Protein AF-A0A951GC32-F1 (afdb_monomer_lite)

Structure (mmCIF, N/CA/C/O backbone):
data_AF-A0A951GC32-F1
#
_entry.id   AF-A0A951GC32-F1
#
loop_
_atom_site.group_PDB
_atom_site.id
_atom_site.type_symbol
_atom_site.label_atom_id
_atom_site.label_alt_id
_atom_site.label_comp_id
_atom_site.label_asym_id
_atom_site.label_entity_id
_atom_site.label_seq_id
_atom_site.pdbx_PDB_ins_code
_atom_site.Cartn_x
_atom_site.Cartn_y
_atom_site.Cartn_z
_atom_site.occupancy
_atom_site.B_iso_or_equiv
_atom_site.auth_seq_id
_atom_site.auth_comp_id
_atom_site.auth_asym_id
_atom_site.auth_atom_id
_atom_site.pdbx_PDB_model_num
ATOM 1 N N . MET A 1 1 ? 19.232 4.388 -4.695 1.00 62.62 1 MET A N 1
ATOM 2 C CA . MET A 1 1 ? 18.548 4.710 -3.421 1.00 62.62 1 MET A CA 1
ATOM 3 C C . MET A 1 1 ? 17.286 5.496 -3.722 1.00 62.62 1 MET A C 1
ATOM 5 O O . MET A 1 1 ? 17.368 6.461 -4.470 1.00 62.62 1 MET A O 1
ATOM 9 N N . ALA A 1 2 ? 16.150 5.119 -3.139 1.00 83.81 2 ALA A N 1
ATOM 10 C CA . ALA A 1 2 ? 15.000 6.018 -3.070 1.00 83.81 2 ALA A CA 1
ATOM 11 C C . ALA A 1 2 ? 15.136 6.874 -1.803 1.00 83.81 2 ALA A C 1
ATOM 13 O O . ALA A 1 2 ? 15.403 6.332 -0.727 1.00 83.81 2 ALA A O 1
ATOM 14 N N . THR A 1 3 ? 14.990 8.194 -1.921 1.00 93.19 3 THR A N 1
ATOM 15 C CA . THR A 1 3 ? 15.021 9.094 -0.759 1.00 93.19 3 THR A CA 1
ATOM 16 C C . THR A 1 3 ? 13.822 8.826 0.150 1.00 93.19 3 THR A C 1
ATOM 18 O O . THR A 1 3 ? 12.792 8.322 -0.302 1.00 93.19 3 THR A O 1
ATOM 21 N N 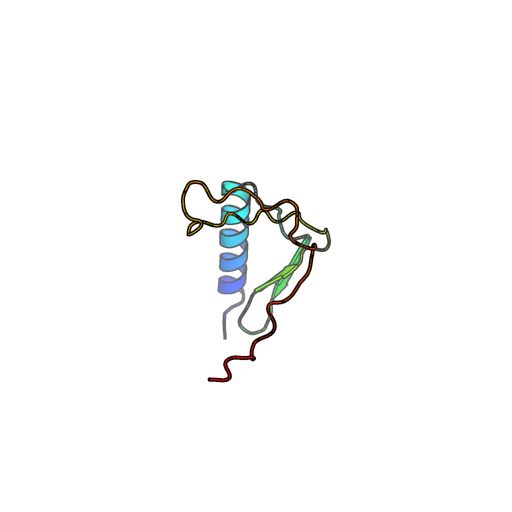. LEU A 1 4 ? 13.932 9.175 1.436 1.00 92.12 4 LEU A N 1
ATOM 22 C CA . LEU A 1 4 ? 12.812 9.043 2.373 1.00 92.12 4 LEU A CA 1
ATOM 23 C C . LEU A 1 4 ? 11.591 9.847 1.900 1.00 92.12 4 LEU A C 1
ATOM 25 O O . LEU A 1 4 ? 10.486 9.320 1.893 1.00 92.12 4 LEU A O 1
ATOM 29 N N . ALA A 1 5 ? 11.807 11.072 1.411 1.00 95.25 5 ALA A N 1
ATOM 30 C CA . ALA A 1 5 ? 10.749 11.908 0.846 1.00 95.25 5 ALA A CA 1
ATOM 31 C C . ALA A 1 5 ? 9.992 11.201 -0.291 1.00 95.25 5 ALA A C 1
ATOM 33 O O . ALA A 1 5 ? 8.766 11.168 -0.281 1.00 95.25 5 ALA A O 1
ATOM 34 N N . LYS A 1 6 ? 10.714 10.547 -1.214 1.00 96.25 6 LYS A N 1
ATOM 35 C CA . LYS A 1 6 ? 10.102 9.802 -2.322 1.00 96.25 6 LYS A CA 1
ATOM 36 C C . LYS A 1 6 ? 9.280 8.603 -1.840 1.00 96.25 6 LYS A C 1
ATOM 38 O O . LYS A 1 6 ? 8.259 8.278 -2.437 1.00 96.25 6 LYS A O 1
ATOM 43 N N . LYS A 1 7 ? 9.699 7.949 -0.753 1.00 96.38 7 LYS A N 1
ATOM 44 C CA . LYS A 1 7 ? 8.936 6.853 -0.137 1.00 96.38 7 LYS A CA 1
AT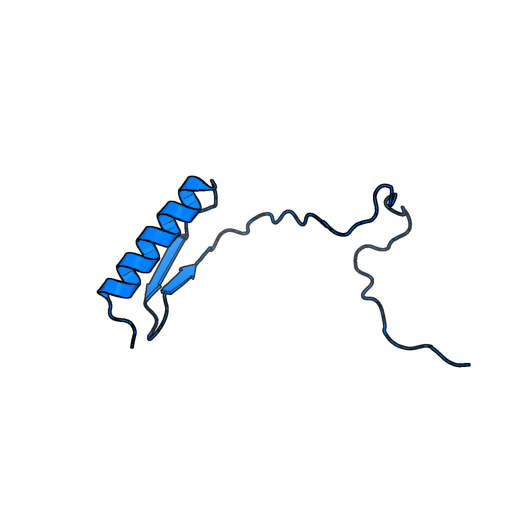OM 45 C C . LYS A 1 7 ? 7.658 7.364 0.539 1.00 96.38 7 LYS A C 1
ATOM 47 O O . LYS A 1 7 ? 6.618 6.748 0.356 1.00 96.38 7 LYS A O 1
ATOM 52 N N . ILE A 1 8 ? 7.718 8.504 1.236 1.00 96.81 8 ILE A N 1
ATOM 53 C CA . ILE A 1 8 ? 6.543 9.140 1.862 1.00 96.81 8 ILE A CA 1
ATOM 54 C C . ILE A 1 8 ? 5.526 9.556 0.794 1.00 96.81 8 ILE A C 1
ATOM 56 O O . ILE A 1 8 ? 4.334 9.309 0.941 1.00 96.81 8 ILE A O 1
ATOM 60 N N . GLU A 1 9 ? 5.990 10.171 -0.294 1.00 97.56 9 GLU A N 1
ATOM 61 C CA . GLU A 1 9 ? 5.133 10.535 -1.427 1.00 97.56 9 GLU A CA 1
ATOM 62 C C . GLU A 1 9 ? 4.476 9.296 -2.052 1.00 97.56 9 GLU A C 1
ATOM 64 O O . GLU A 1 9 ? 3.275 9.296 -2.318 1.00 97.56 9 GLU A O 1
ATOM 69 N N . SER A 1 10 ? 5.246 8.216 -2.214 1.00 97.06 10 SER A N 1
ATOM 70 C CA . SER A 1 10 ? 4.728 6.942 -2.724 1.00 97.06 10 SER A CA 1
ATOM 71 C C . SER A 1 10 ? 3.671 6.338 -1.796 1.00 97.06 10 SER A C 1
ATOM 73 O O . SER A 1 10 ? 2.668 5.825 -2.285 1.00 97.06 10 SER A O 1
ATOM 75 N N . GLU A 1 11 ? 3.859 6.413 -0.472 1.00 97.44 11 GLU A N 1
ATOM 76 C CA . GLU A 1 11 ? 2.853 5.958 0.496 1.00 97.44 11 GLU A CA 1
ATOM 77 C C . GLU A 1 11 ? 1.566 6.776 0.372 1.00 97.44 11 GLU A C 1
ATOM 79 O O . GLU A 1 11 ? 0.495 6.188 0.255 1.00 97.44 11 GLU A O 1
ATOM 84 N N . LYS A 1 12 ? 1.657 8.113 0.355 1.00 97.88 12 LYS A N 1
ATOM 85 C CA . LYS A 1 12 ? 0.478 8.988 0.245 1.00 97.88 12 LYS A CA 1
ATOM 86 C C . LYS A 1 12 ? -0.338 8.680 -1.003 1.00 97.88 12 LYS A C 1
ATOM 88 O O . LYS A 1 12 ? -1.525 8.396 -0.894 1.00 97.88 12 LYS A O 1
ATOM 93 N N . ARG A 1 13 ? 0.328 8.633 -2.159 1.00 97.81 13 ARG A N 1
ATOM 94 C CA . ARG A 1 13 ? -0.321 8.337 -3.439 1.00 97.81 13 ARG A CA 1
ATOM 95 C C . ARG A 1 13 ? -0.973 6.954 -3.451 1.00 97.81 13 ARG A C 1
ATOM 97 O O . ARG A 1 13 ? -2.042 6.787 -4.024 1.00 97.81 13 ARG A O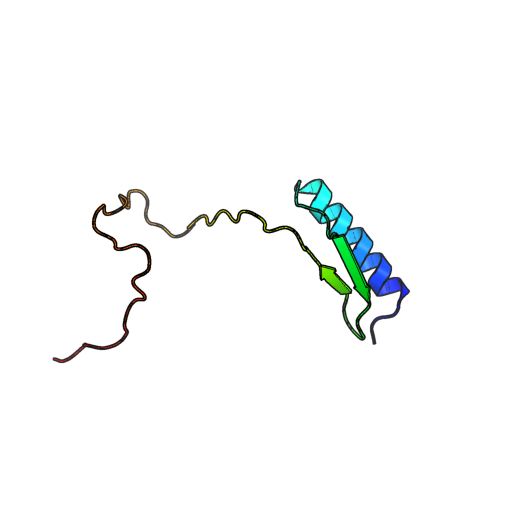 1
ATOM 104 N N . MET A 1 14 ? -0.340 5.961 -2.824 1.00 96.81 14 MET A N 1
ATOM 105 C CA . MET A 1 14 ? -0.931 4.629 -2.700 1.00 96.81 14 MET A CA 1
ATOM 106 C C . MET A 1 14 ? -2.163 4.640 -1.789 1.00 96.81 14 MET A C 1
ATOM 108 O O . MET A 1 14 ? -3.165 4.023 -2.123 1.00 96.81 14 MET A O 1
ATOM 112 N N . ARG A 1 15 ? -2.119 5.348 -0.654 1.00 96.94 15 ARG A N 1
ATOM 113 C CA . ARG A 1 15 ? -3.270 5.449 0.257 1.00 96.94 15 ARG A CA 1
ATOM 114 C C . ARG A 1 15 ? -4.462 6.146 -0.387 1.00 96.94 15 ARG A C 1
ATOM 116 O O . ARG A 1 15 ? -5.575 5.667 -0.205 1.00 96.94 15 ARG A O 1
ATOM 123 N N . GLU A 1 16 ? -4.218 7.220 -1.136 1.00 97.88 16 GLU A N 1
ATOM 124 C CA . GLU A 1 16 ? -5.238 7.923 -1.927 1.00 97.88 16 GLU A CA 1
ATOM 125 C C . GLU A 1 16 ? -5.866 6.981 -2.960 1.00 97.88 16 GLU A C 1
ATOM 127 O O . GLU A 1 16 ? -7.079 6.823 -2.979 1.00 97.88 16 GLU A O 1
ATOM 132 N N . PHE A 1 17 ? -5.046 6.259 -3.733 1.00 96.81 17 PHE A N 1
ATOM 133 C CA . PHE A 1 17 ? -5.531 5.264 -4.694 1.00 96.81 17 PHE A CA 1
ATOM 134 C C . PHE A 1 17 ? -6.404 4.185 -4.034 1.00 96.81 17 PHE A C 1
ATOM 136 O O . PHE A 1 17 ? -7.462 3.831 -4.548 1.00 96.81 17 PHE A O 1
ATOM 143 N N . LEU A 1 18 ? -5.978 3.652 -2.885 1.00 94.88 18 LEU A N 1
ATOM 144 C CA . LEU A 1 18 ? -6.763 2.653 -2.159 1.00 94.88 18 LEU A CA 1
ATOM 145 C C . LEU A 1 18 ? -8.111 3.226 -1.700 1.00 94.88 18 LEU A C 1
ATOM 147 O O . LEU A 1 18 ? -9.122 2.543 -1.822 1.00 94.88 18 LEU A O 1
ATOM 151 N N . ASP A 1 19 ? -8.137 4.470 -1.221 1.00 95.31 19 ASP A N 1
ATOM 152 C CA . ASP A 1 19 ? -9.361 5.140 -0.769 1.00 95.31 19 ASP A CA 1
ATOM 153 C C . ASP A 1 19 ? -10.336 5.404 -1.929 1.00 95.31 19 ASP A C 1
ATOM 155 O O . ASP A 1 19 ? -11.509 5.038 -1.848 1.00 95.31 19 ASP A O 1
ATOM 159 N N . GLU A 1 20 ? -9.837 5.926 -3.054 1.00 97.69 20 GLU A N 1
ATOM 160 C CA . GLU A 1 20 ? -10.625 6.198 -4.267 1.00 97.69 20 GLU A CA 1
ATOM 161 C C . GLU A 1 20 ? -11.309 4.944 -4.829 1.00 97.69 20 GLU A C 1
ATOM 163 O O . GLU A 1 20 ? -12.407 5.018 -5.385 1.00 97.69 20 GLU A O 1
ATOM 168 N N . HIS A 1 21 ? -10.679 3.781 -4.662 1.00 93.81 21 HIS A N 1
ATOM 169 C CA . HIS A 1 21 ? -11.197 2.498 -5.128 1.00 93.81 21 HIS A CA 1
ATOM 170 C C . HIS A 1 21 ? -11.905 1.682 -4.035 1.00 93.81 21 HIS A C 1
ATOM 172 O O . HIS A 1 21 ? -12.288 0.537 -4.285 1.00 93.81 21 HIS A O 1
ATOM 178 N N . GLY A 1 22 ? -12.092 2.241 -2.833 1.00 90.75 22 GLY A N 1
ATOM 179 C CA . GLY A 1 22 ? -12.735 1.551 -1.710 1.00 90.75 22 GLY A CA 1
ATOM 180 C C . GLY A 1 22 ? -11.976 0.304 -1.242 1.00 90.75 22 GLY A C 1
ATOM 181 O O . GLY A 1 22 ? -12.571 -0.620 -0.682 1.00 90.75 22 GLY A O 1
ATOM 182 N N . LEU A 1 23 ? -10.670 0.248 -1.502 1.00 90.38 23 LEU A N 1
ATOM 183 C CA . LEU A 1 23 ? -9.800 -0.848 -1.109 1.00 90.38 23 LEU A CA 1
ATOM 184 C C . LEU A 1 23 ? -9.338 -0.677 0.348 1.00 90.38 23 LEU A C 1
ATOM 186 O O . LEU A 1 23 ? -9.198 0.443 0.846 1.00 90.38 23 LEU A O 1
ATOM 190 N N . PRO A 1 24 ? -9.062 -1.784 1.058 1.00 91.06 24 PRO A N 1
ATOM 191 C CA . PRO A 1 24 ? -8.557 -1.716 2.421 1.00 91.06 24 PRO A CA 1
ATOM 192 C C . PRO A 1 24 ? -7.249 -0.926 2.516 1.00 91.06 24 PRO A C 1
ATOM 194 O O . PRO A 1 24 ? -6.364 -1.068 1.677 1.00 91.06 24 PRO A O 1
ATOM 197 N N . GLN A 1 25 ? -7.098 -0.159 3.595 1.00 94.25 25 GLN A N 1
ATOM 198 C CA . GLN A 1 25 ? -5.837 0.494 3.942 1.00 94.25 25 GLN A CA 1
ATOM 199 C C . GLN A 1 25 ? -4.869 -0.507 4.601 1.00 94.25 25 GLN A C 1
ATOM 201 O O . GLN A 1 25 ? -5.322 -1.437 5.275 1.00 94.25 25 GLN A O 1
ATOM 206 N N . PRO A 1 26 ? -3.545 -0.329 4.437 1.00 93.56 26 PRO A N 1
ATOM 207 C CA . PRO A 1 26 ? -2.553 -1.145 5.130 1.00 93.56 26 PRO A CA 1
ATOM 208 C C . PRO A 1 26 ? -2.541 -0.835 6.629 1.00 93.56 26 PRO A C 1
ATOM 210 O O . PRO A 1 26 ? -2.650 0.331 7.026 1.00 93.56 26 PRO A O 1
ATOM 213 N N . ASP A 1 27 ? -2.327 -1.864 7.447 1.00 93.44 27 ASP A N 1
ATOM 214 C CA . ASP A 1 27 ? -2.227 -1.749 8.907 1.00 93.44 27 ASP A CA 1
ATOM 215 C C . ASP A 1 27 ? -0.950 -1.003 9.317 1.00 93.44 27 ASP A C 1
ATOM 217 O O . ASP A 1 27 ? -0.944 -0.209 10.257 1.00 93.44 27 ASP A O 1
ATOM 221 N N . PHE A 1 28 ? 0.143 -1.234 8.586 1.00 94.12 28 PHE A N 1
ATOM 222 C CA . PHE A 1 28 ? 1.397 -0.508 8.748 1.00 94.12 28 PHE A CA 1
ATOM 223 C C . PHE A 1 28 ? 2.223 -0.518 7.458 1.00 94.12 28 PHE A C 1
ATOM 225 O O . PHE A 1 28 ? 2.024 -1.343 6.561 1.00 94.12 28 PHE A O 1
ATOM 232 N N . VAL A 1 29 ? 3.160 0.428 7.371 1.00 95.25 29 VAL A N 1
ATOM 233 C CA . VAL A 1 29 ? 4.040 0.612 6.214 1.00 95.25 29 VAL A CA 1
ATOM 234 C C . VAL A 1 29 ? 5.492 0.587 6.664 1.00 95.25 29 VAL A C 1
ATOM 236 O O . VAL A 1 29 ? 5.883 1.307 7.581 1.00 95.25 29 VAL A O 1
ATOM 239 N N . GLU A 1 30 ? 6.304 -0.231 6.001 1.00 96.81 30 GLU A N 1
ATOM 240 C CA . GLU A 1 30 ? 7.745 -0.303 6.237 1.00 96.81 30 GLU A CA 1
ATOM 241 C C . GLU A 1 30 ? 8.521 0.372 5.099 1.00 96.81 30 GLU A C 1
ATOM 243 O O . GLU A 1 30 ? 8.258 0.152 3.915 1.00 96.81 30 GLU A O 1
ATOM 248 N N . TYR A 1 31 ? 9.531 1.161 5.462 1.00 95.94 31 TYR A N 1
ATOM 249 C CA . TYR A 1 31 ? 10.387 1.899 4.536 1.00 95.94 31 TYR A CA 1
ATOM 250 C C . TYR A 1 31 ? 11.676 1.121 4.236 1.00 95.94 31 TYR A C 1
ATOM 252 O O . TYR A 1 31 ? 12.731 1.374 4.819 1.00 95.94 31 TYR A O 1
ATOM 260 N N . GLY A 1 32 ? 11.603 0.188 3.286 1.00 92.06 32 GLY A N 1
ATOM 261 C CA . GLY A 1 32 ? 12.752 -0.593 2.817 1.00 92.06 32 GLY A CA 1
ATOM 262 C C . GLY A 1 32 ? 13.795 0.245 2.066 1.00 92.06 32 GLY A C 1
ATOM 263 O O . GLY A 1 32 ? 13.596 1.425 1.790 1.00 92.06 32 GLY A O 1
ATOM 264 N N . PHE A 1 33 ? 14.937 -0.343 1.693 1.00 91.31 33 PHE A N 1
ATOM 265 C CA . PHE A 1 33 ? 16.058 0.394 1.080 1.00 91.31 33 PHE A CA 1
ATOM 266 C C . PHE A 1 33 ? 15.673 1.116 -0.230 1.00 91.31 33 PHE A C 1
ATOM 268 O O . PHE A 1 33 ? 16.006 2.290 -0.429 1.00 91.31 33 PHE A O 1
ATOM 275 N N . THR A 1 34 ? 14.899 0.450 -1.088 1.00 94.19 34 THR A N 1
ATOM 276 C CA . THR A 1 34 ? 14.456 0.944 -2.406 1.00 94.19 34 THR A CA 1
ATOM 277 C C . THR A 1 34 ? 12.940 0.899 -2.600 1.00 94.19 34 THR A C 1
ATOM 279 O O . THR A 1 34 ? 12.469 1.176 -3.698 1.00 94.19 34 THR A O 1
ATOM 282 N N . CYS A 1 35 ? 12.172 0.583 -1.555 1.00 93.69 35 CYS A N 1
ATOM 283 C CA . CYS A 1 35 ? 10.732 0.355 -1.640 1.00 93.69 35 CYS A CA 1
ATOM 284 C C . CYS A 1 35 ? 9.992 0.814 -0.377 1.00 93.69 35 CYS A C 1
ATOM 286 O O . CYS A 1 35 ? 10.610 1.135 0.641 1.00 93.69 35 CYS A O 1
ATOM 288 N N . ILE A 1 36 ? 8.663 0.814 -0.467 1.00 96.00 36 ILE A N 1
ATOM 289 C CA . ILE A 1 36 ? 7.750 0.748 0.675 1.00 96.00 36 ILE A CA 1
ATOM 290 C C . ILE A 1 36 ? 7.083 -0.630 0.671 1.00 96.00 36 ILE A C 1
ATOM 292 O O . ILE A 1 36 ? 6.851 -1.192 -0.402 1.00 96.00 36 ILE A O 1
ATOM 296 N N . ARG A 1 37 ? 6.796 -1.188 1.846 1.00 96.19 37 ARG A N 1
ATOM 297 C CA . ARG A 1 37 ? 6.032 -2.435 2.003 1.00 96.19 37 ARG A CA 1
ATOM 298 C C . ARG A 1 37 ? 4.763 -2.128 2.776 1.00 96.19 37 ARG A C 1
ATOM 300 O O . ARG A 1 37 ? 4.838 -1.549 3.854 1.00 96.19 37 ARG A O 1
ATOM 307 N N . LEU A 1 38 ? 3.625 -2.496 2.206 1.00 94.69 38 LEU A N 1
ATOM 308 C CA . LEU A 1 38 ? 2.295 -2.267 2.762 1.00 94.69 38 LEU A CA 1
ATOM 309 C C . LEU A 1 38 ? 1.836 -3.596 3.366 1.00 94.69 38 LEU A C 1
ATOM 311 O O . LEU A 1 38 ? 1.709 -4.577 2.633 1.00 94.69 38 LEU A O 1
ATOM 315 N N . PHE A 1 39 ? 1.648 -3.652 4.681 1.00 92.50 39 PHE A N 1
ATOM 316 C CA . PHE A 1 39 ? 1.254 -4.883 5.362 1.00 92.50 39 PHE A CA 1
ATOM 317 C C . PHE A 1 39 ? -0.242 -4.891 5.658 1.00 92.50 39 PHE A C 1
ATOM 319 O O . PHE A 1 39 ? -0.799 -3.893 6.115 1.00 92.50 39 PHE A O 1
ATOM 326 N N . TYR A 1 40 ? -0.862 -6.043 5.410 1.00 91.94 40 TYR A N 1
ATOM 327 C CA . TYR A 1 40 ? -2.270 -6.317 5.669 1.00 91.94 40 TYR A CA 1
ATOM 328 C C . TYR A 1 40 ? -2.351 -7.588 6.516 1.00 91.94 40 TYR A C 1
ATOM 330 O O . TYR A 1 40 ? -2.080 -8.684 6.029 1.00 91.94 40 TYR A O 1
ATOM 338 N N . ASN A 1 41 ? -2.689 -7.443 7.791 1.00 87.19 41 ASN A N 1
ATOM 339 C CA . ASN A 1 41 ? -2.786 -8.541 8.752 1.00 87.19 41 ASN A CA 1
ATOM 340 C C . ASN A 1 41 ? -4.134 -9.267 8.655 1.00 87.19 41 ASN A C 1
ATOM 342 O O . ASN A 1 41 ? -4.253 -10.432 9.024 1.00 87.19 41 ASN A O 1
ATOM 346 N N . SER A 1 42 ? -5.165 -8.572 8.174 1.00 82.38 42 SER A N 1
ATOM 347 C CA . SER A 1 42 ? -6.496 -9.138 7.965 1.00 82.38 42 SER A CA 1
ATOM 348 C C . SER A 1 42 ? -6.575 -9.824 6.601 1.00 82.38 42 SER A C 1
ATOM 350 O O . SER A 1 42 ? -6.307 -9.199 5.575 1.00 82.38 42 SER A O 1
ATOM 352 N N . SER A 1 43 ? -7.019 -11.085 6.594 1.00 74.94 43 SER A N 1
ATOM 353 C CA . SER A 1 43 ? -7.409 -11.816 5.384 1.00 74.94 43 SER A CA 1
ATOM 354 C C . SER A 1 43 ? -8.432 -11.001 4.587 1.00 74.94 43 SER A C 1
ATOM 356 O O . SER A 1 43 ? -9.398 -10.499 5.168 1.00 74.94 43 SER A O 1
ATOM 358 N N . LYS A 1 44 ? -8.231 -10.858 3.272 1.00 71.69 44 LYS A N 1
ATOM 359 C CA . LYS A 1 44 ? -9.153 -10.143 2.377 1.00 71.69 44 LYS A CA 1
ATOM 360 C C . LYS A 1 44 ? -9.742 -11.105 1.349 1.00 71.69 44 LYS A C 1
ATOM 362 O O . LYS A 1 44 ? -9.026 -11.947 0.817 1.00 71.69 44 LYS A O 1
ATOM 367 N N . THR A 1 45 ? -11.035 -10.959 1.073 1.00 66.19 45 THR A N 1
ATOM 368 C CA . THR A 1 45 ? -11.721 -11.687 -0.000 1.00 66.19 45 THR A CA 1
ATOM 369 C C . THR A 1 45 ? -11.241 -11.172 -1.354 1.00 66.19 45 THR A C 1
ATOM 371 O O . THR A 1 45 ? -11.243 -9.964 -1.585 1.00 66.19 45 THR A O 1
ATOM 374 N N . VAL A 1 46 ? -10.853 -12.083 -2.247 1.00 74.56 46 VAL A N 1
ATOM 375 C CA . VAL A 1 46 ? -10.471 -11.782 -3.633 1.00 74.56 46 VAL A CA 1
ATOM 376 C C . VAL A 1 46 ? -11.575 -12.281 -4.559 1.00 74.56 46 VAL A C 1
ATOM 378 O O . VAL A 1 46 ? -12.011 -13.423 -4.436 1.00 74.56 46 VAL A O 1
ATOM 381 N N . VAL A 1 47 ? -12.024 -11.427 -5.479 1.00 71.06 47 VAL A N 1
ATOM 382 C CA . VAL A 1 47 ? -12.940 -11.805 -6.562 1.00 71.06 47 VAL A CA 1
ATOM 383 C C . VAL A 1 47 ? -12.105 -11.977 -7.824 1.00 71.06 47 VAL A C 1
ATOM 385 O O . VAL A 1 47 ? -11.441 -11.036 -8.254 1.00 71.06 47 VAL A O 1
ATOM 388 N N . VAL A 1 48 ? -12.123 -13.178 -8.398 1.00 80.56 48 VAL A N 1
ATOM 389 C CA . VAL A 1 48 ? -11.489 -13.464 -9.689 1.00 80.56 48 VAL A CA 1
ATOM 390 C C . VAL A 1 48 ? -12.570 -13.370 -10.755 1.00 80.56 48 VAL A C 1
ATOM 392 O O . VAL A 1 48 ? -13.560 -14.094 -10.695 1.00 80.56 48 VAL A O 1
ATOM 395 N N . VAL A 1 49 ? -12.390 -12.453 -11.703 1.00 81.62 49 VAL A N 1
ATOM 396 C CA . VAL A 1 49 ? -13.239 -12.337 -12.889 1.00 81.62 49 VAL A CA 1
ATOM 397 C C . VAL A 1 49 ? -12.420 -12.837 -14.064 1.00 81.62 49 VAL A C 1
ATOM 399 O O . VAL A 1 49 ? -11.414 -12.224 -14.415 1.00 81.62 49 VAL A O 1
ATOM 402 N N . ASP A 1 50 ? -12.835 -13.962 -14.633 1.00 83.00 50 ASP A N 1
ATOM 403 C CA . ASP A 1 50 ? -12.290 -14.429 -15.900 1.00 83.00 50 ASP A CA 1
ATOM 404 C C . ASP A 1 50 ? -12.869 -13.560 -17.024 1.00 83.00 50 ASP A C 1
ATOM 406 O O . ASP A 1 50 ? -14.085 -13.482 -17.196 1.00 83.00 50 ASP A O 1
ATOM 410 N N . ILE A 1 51 ? -11.994 -12.845 -17.729 1.00 85.50 51 ILE A N 1
ATOM 411 C CA . ILE A 1 51 ? -12.362 -11.909 -18.802 1.00 85.50 51 ILE A CA 1
ATOM 412 C C . ILE A 1 51 ? -12.252 -12.538 -20.191 1.00 85.50 51 ILE A C 1
ATOM 414 O O . ILE A 1 51 ? -12.736 -11.951 -21.157 1.00 85.50 51 ILE A O 1
ATOM 418 N N . ASP A 1 52 ? -11.634 -13.715 -20.276 1.00 85.88 52 ASP A N 1
ATOM 419 C CA . ASP A 1 52 ? -11.428 -14.456 -21.518 1.00 85.88 52 ASP A CA 1
ATOM 420 C C . ASP A 1 52 ? -12.317 -15.711 -21.579 1.00 85.88 52 ASP A C 1
ATOM 422 O O . ASP A 1 52 ? -12.284 -16.458 -22.562 1.00 85.88 52 ASP A O 1
ATOM 426 N N . ALA A 1 53 ? -13.145 -15.939 -20.551 1.00 74.44 53 ALA A N 1
ATOM 427 C CA . ALA A 1 53 ? -14.140 -16.997 -20.551 1.00 74.44 53 ALA A CA 1
ATOM 428 C C . ALA A 1 53 ? -15.117 -16.805 -21.728 1.00 74.44 53 ALA A C 1
ATOM 430 O O . ALA A 1 53 ? -15.732 -15.740 -21.855 1.00 74.44 53 ALA A O 1
ATOM 431 N N . PRO A 1 54 ? -15.300 -17.820 -22.592 1.00 74.25 54 PRO A N 1
ATOM 432 C CA . PRO A 1 54 ? -16.258 -17.727 -23.683 1.00 74.25 54 PRO A CA 1
ATOM 433 C C . PRO A 1 54 ? -17.677 -17.550 -23.124 1.00 74.25 54 PRO A C 1
ATOM 435 O O . PRO A 1 54 ? -18.076 -18.244 -22.184 1.00 74.25 54 PRO A O 1
ATOM 438 N N . 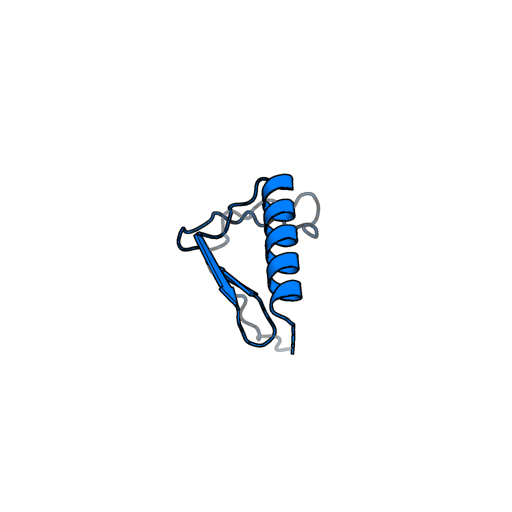GLU A 1 55 ? -18.452 -16.631 -23.712 1.00 68.31 55 GLU A N 1
ATOM 439 C CA . GLU A 1 55 ? -19.848 -16.402 -23.326 1.00 68.31 55 GLU A CA 1
ATOM 440 C C . GLU A 1 55 ? -20.640 -17.719 -23.421 1.00 68.31 55 GLU A C 1
ATOM 442 O O . GLU A 1 55 ? -20.778 -18.301 -24.498 1.00 68.31 55 GLU A O 1
ATOM 447 N N . GLY A 1 56 ? -21.146 -18.201 -22.281 1.00 64.56 56 GLY A N 1
ATOM 448 C CA . GLY A 1 56 ? -21.938 -19.433 -22.201 1.00 64.56 56 GLY A CA 1
ATOM 449 C C . GLY A 1 56 ? -21.191 -20.686 -21.732 1.00 64.56 56 GLY A C 1
ATOM 450 O O . GLY A 1 56 ? -21.747 -21.777 -21.842 1.00 64.56 56 GLY A O 1
ATOM 451 N N . ALA A 1 57 ? -19.973 -20.571 -21.192 1.00 59.44 57 ALA A N 1
ATOM 452 C CA . ALA A 1 57 ? -19.366 -21.668 -20.437 1.00 59.44 57 ALA A CA 1
ATOM 453 C C . ALA A 1 57 ? -20.200 -21.960 -19.174 1.00 59.44 57 ALA A C 1
ATOM 455 O O . ALA A 1 57 ? -20.086 -21.270 -18.161 1.00 59.44 57 ALA A O 1
ATOM 456 N N . GLU A 1 58 ? -21.080 -22.959 -19.243 1.00 59.50 58 GLU A N 1
ATOM 457 C CA . GLU A 1 58 ? -21.814 -23.417 -18.066 1.00 59.50 58 GLU A CA 1
ATOM 458 C C . GLU A 1 58 ? -20.831 -24.025 -17.053 1.00 59.50 58 GLU A C 1
ATOM 460 O O . GLU A 1 58 ? -19.936 -24.782 -17.447 1.00 59.50 58 GLU A O 1
ATOM 465 N N . PRO A 1 59 ? -20.962 -23.717 -15.750 1.00 58.47 59 PRO A N 1
ATOM 466 C CA . PRO A 1 59 ? -20.152 -24.371 -14.735 1.00 58.47 59 PRO A CA 1
ATOM 467 C C . PRO A 1 59 ? -20.470 -25.869 -14.757 1.00 58.47 59 PRO A C 1
ATOM 469 O O . PRO A 1 59 ? -21.583 -26.280 -14.432 1.00 58.47 59 PRO A O 1
ATOM 472 N N . SER A 1 60 ? -19.500 -26.687 -15.171 1.00 58.38 60 SER A N 1
ATOM 473 C CA . SER A 1 60 ? -19.649 -28.141 -15.148 1.00 58.38 60 SER A CA 1
ATOM 474 C C . SER A 1 60 ? -19.817 -28.601 -13.694 1.00 58.38 60 SER A C 1
ATOM 476 O O . SER A 1 60 ? -18.925 -28.340 -12.881 1.00 58.38 60 SER A O 1
ATOM 478 N N . PRO A 1 61 ? -20.919 -29.287 -13.338 1.00 61.94 61 PRO A N 1
ATOM 479 C CA . PRO A 1 61 ? -21.173 -29.733 -11.967 1.00 61.94 61 PRO A CA 1
ATOM 480 C C . PRO A 1 61 ? -20.201 -30.827 -11.492 1.00 61.94 61 PRO A C 1
ATOM 482 O O . PRO A 1 61 ? -20.175 -31.138 -10.305 1.00 61.94 61 PRO A O 1
ATOM 485 N N . ASP A 1 62 ? -19.396 -31.388 -12.398 1.00 62.06 62 ASP A N 1
ATOM 486 C CA . ASP A 1 62 ? -18.476 -32.498 -12.132 1.00 62.06 62 ASP A CA 1
ATOM 487 C C . ASP A 1 62 ? -17.000 -32.074 -12.028 1.00 62.06 62 ASP A C 1
ATOM 489 O O . ASP A 1 62 ? -16.117 -32.931 -12.000 1.00 62.06 62 ASP A O 1
ATOM 493 N N . ALA A 1 63 ? -16.687 -30.774 -11.978 1.00 56.53 63 ALA A N 1
ATOM 494 C CA . ALA A 1 63 ? -15.316 -30.333 -11.730 1.00 56.53 63 ALA A CA 1
ATOM 495 C C . ALA A 1 63 ? -14.965 -30.531 -10.240 1.00 56.53 63 ALA A C 1
ATOM 497 O O . ALA A 1 63 ? -15.533 -29.839 -9.392 1.00 56.53 63 ALA A O 1
ATOM 498 N N . PRO A 1 64 ? -14.043 -31.447 -9.876 1.00 57.09 64 PRO A N 1
ATOM 499 C CA . PRO A 1 64 ? -13.584 -31.539 -8.499 1.00 57.09 64 PRO A CA 1
ATOM 500 C C . PRO A 1 64 ? -12.857 -30.243 -8.131 1.00 57.09 64 PRO A C 1
ATOM 502 O O . PRO A 1 64 ? -11.936 -29.807 -8.827 1.00 57.09 64 PRO A O 1
ATOM 505 N N . GLU A 1 65 ? -13.273 -29.634 -7.024 1.00 53.94 65 GLU A N 1
ATOM 506 C CA . GLU A 1 65 ? -12.615 -28.468 -6.445 1.00 53.94 65 GLU A CA 1
ATOM 507 C C . GLU A 1 65 ? -11.145 -28.830 -6.148 1.00 53.94 65 GLU A C 1
ATOM 509 O O . GLU A 1 65 ? -10.857 -29.610 -5.241 1.00 53.94 65 GLU A O 1
ATOM 514 N N . GLY A 1 66 ? -10.214 -28.321 -6.967 1.00 57.66 66 GLY A N 1
ATOM 515 C CA . GLY A 1 66 ? -8.767 -28.461 -6.756 1.00 57.66 66 GLY A CA 1
ATOM 516 C C . GLY A 1 66 ? -7.990 -29.436 -7.654 1.00 57.66 66 GLY A C 1
ATOM 517 O O . GLY A 1 66 ? -6.855 -29.760 -7.313 1.00 57.66 66 GLY A O 1
ATOM 518 N N . ALA A 1 67 ? -8.519 -29.906 -8.789 1.00 51.34 67 ALA A N 1
ATOM 519 C CA . ALA A 1 67 ? -7.699 -30.689 -9.723 1.00 51.34 67 ALA A CA 1
ATOM 520 C C . ALA A 1 67 ? -6.744 -29.792 -10.534 1.00 51.34 67 ALA A C 1
ATOM 522 O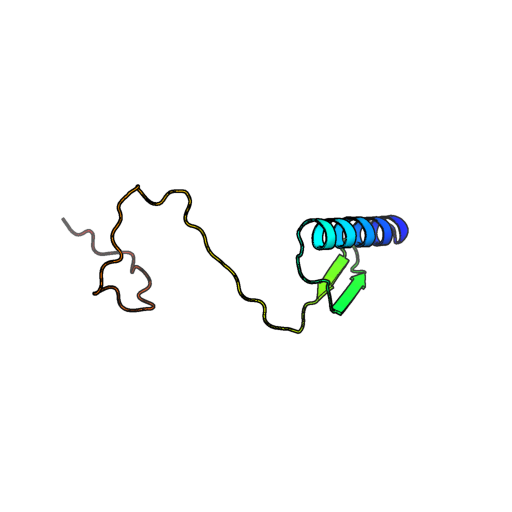 O . ALA A 1 67 ? -7.146 -29.142 -11.499 1.00 51.34 67 ALA A O 1
ATOM 523 N N . GLU A 1 68 ? -5.465 -29.777 -10.155 1.00 56.38 68 GLU A N 1
ATOM 524 C CA . GLU A 1 68 ? -4.399 -29.216 -10.988 1.00 56.38 68 GLU A CA 1
ATOM 525 C C . GLU A 1 68 ? -4.330 -29.987 -12.322 1.00 56.38 68 GLU A C 1
ATOM 527 O O . GLU A 1 68 ? -4.309 -31.225 -12.308 1.00 56.38 68 GLU A O 1
ATOM 532 N N . PRO A 1 69 ? -4.293 -29.312 -13.488 1.00 52.47 69 PRO A N 1
ATOM 533 C CA . PRO A 1 69 ? -4.142 -30.007 -14.756 1.00 52.47 69 PRO A CA 1
ATOM 534 C C . PRO A 1 69 ? -2.746 -30.634 -14.808 1.00 52.47 69 PRO A C 1
ATOM 536 O O . PRO A 1 69 ? -1.734 -29.939 -14.896 1.00 52.47 69 PRO A O 1
ATOM 539 N N . SER A 1 70 ? -2.695 -31.966 -14.744 1.00 54.62 70 SER A N 1
ATOM 540 C CA . SER A 1 70 ? -1.462 -32.713 -14.988 1.00 54.62 70 SER A CA 1
ATOM 541 C C . SER A 1 70 ? -1.045 -32.501 -16.445 1.00 54.62 70 SER A C 1
ATOM 543 O O . SER A 1 70 ? -1.844 -32.793 -17.342 1.00 54.62 70 SER A O 1
ATOM 545 N N . PRO A 1 71 ? 0.172 -32.006 -16.724 1.00 67.50 71 PRO A N 1
ATOM 546 C CA . PRO A 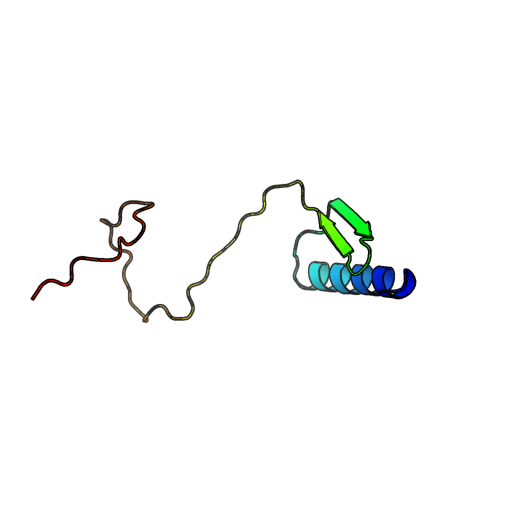1 71 ? 0.713 -32.086 -18.063 1.00 67.50 71 PRO A CA 1
ATOM 547 C C . PRO A 1 71 ? 1.142 -33.537 -18.296 1.00 67.50 71 PRO A C 1
ATOM 549 O O . PRO A 1 71 ? 1.654 -34.186 -17.388 1.00 67.50 71 PRO A O 1
ATOM 552 N N . ASP A 1 72 ? 0.995 -33.995 -19.533 1.00 59.25 72 ASP A N 1
ATOM 553 C CA . ASP A 1 72 ? 1.576 -35.231 -20.066 1.00 59.25 72 ASP A CA 1
ATOM 554 C C . ASP A 1 72 ? 0.689 -36.491 -20.042 1.00 59.25 72 ASP A C 1
ATOM 556 O O . ASP A 1 72 ? 0.682 -37.290 -19.110 1.00 59.25 72 ASP A O 1
ATOM 560 N N . ALA A 1 73 ? -0.022 -36.689 -21.156 1.00 51.97 73 ALA A N 1
ATOM 561 C CA . ALA A 1 73 ? -0.125 -37.993 -21.816 1.00 51.97 73 ALA A CA 1
ATOM 562 C C . ALA A 1 73 ? -0.561 -37.797 -23.280 1.00 51.97 73 ALA A C 1
ATOM 564 O O . ALA A 1 73 ? -1.615 -38.257 -23.714 1.00 51.97 73 ALA A O 1
ATOM 565 N N . GLY A 1 74 ? 0.249 -37.069 -24.050 1.00 49.28 74 GLY A N 1
ATOM 566 C CA . GLY A 1 74 ? 0.200 -37.141 -25.507 1.00 49.28 74 GLY A CA 1
ATOM 567 C C . GLY A 1 74 ? 1.097 -38.281 -25.977 1.00 49.28 74 GLY A C 1
ATOM 568 O O . GLY A 1 74 ? 2.271 -38.048 -26.244 1.00 49.28 74 GLY A O 1
ATOM 569 N N . ALA A 1 75 ? 0.565 -39.501 -26.067 1.00 45.25 75 ALA A N 1
ATOM 570 C CA . ALA A 1 75 ? 1.214 -40.606 -26.771 1.00 45.25 75 ALA A CA 1
ATOM 571 C C . ALA A 1 75 ? 0.370 -40.966 -28.000 1.00 45.25 75 ALA A C 1
ATOM 573 O O . ALA A 1 75 ? -0.783 -41.378 -27.868 1.00 45.25 75 ALA A O 1
ATOM 574 N N . ALA A 1 76 ? 0.956 -40.729 -29.176 1.00 45.91 76 ALA A N 1
ATOM 575 C CA . ALA A 1 76 ? 0.505 -41.240 -30.467 1.00 45.91 76 ALA A CA 1
ATOM 576 C C . ALA A 1 76 ? 0.893 -42.716 -30.638 1.00 45.91 76 ALA A C 1
ATOM 578 O O . ALA A 1 76 ? 1.912 -43.126 -30.033 1.00 45.91 76 ALA A O 1
#

Radius of gyration: 20.93 Å; chains: 1; bounding box: 40×53×39 Å

Foldseek 3Di:
DQDPVNQVVVLVVVQVVCVVVVHDAAPDWDDDPHHIDGHDPDDDDDDDDDPPPPPPPDPDPPDPDDDDDDDDDPDD

Sequence (76 aa):
MATLAKKIESEKRMREFLDEHGLPQPDFVEYGFTCIRLFYNSSKTVVVVDIDAPEGAEPSPDAPEGAEPSPDAGAA

Secondary structure (DSSP, 8-state):
---HHHHHHHHHHHHHHHHHTTPPPPSEEEE-SS-EEEE--S--------SSSPTT----TT--TT----------

pLDDT: mean 80.23, std 17.03, range [45.25, 97.88]